Protein AF-A0A8T4NUR1-F1 (afdb_monomer_lite)

Sequence (151 aa):
MLHAAYCSEIKDEPEFQNVREIMRNRWLWIFNQNLWTDKGLYVIEDQKIKGLSEKLTISNLEKKLSGGTKIKGTNVRISKEGKIRFAPNDSDTYLLGEQTADQLKINDILIAQYLKEGAEKLGEIAAQFKNNSFVYGLDISEGQNPELRVS

Foldseek 3Di:
DLLCCQPNPCVPPPVSVVVVVCVVVDDDDQQWFWFQAQFFIKIFRDPPSCVVPDDDDPVVLVVQQVCWDAQPPARKGAGPVRGIITQTPVDPLCDFFFDALVSQLRRSVQCNRQNNVRSNSSSVNQVSDPGTDGHDDDNHHPPDGPPRDGD

Structure (mmCIF, N/CA/C/O backbone):
data_AF-A0A8T4NUR1-F1
#
_entry.id   AF-A0A8T4NUR1-F1
#
loop_
_atom_site.group_PDB
_atom_site.id
_atom_site.type_symbol
_atom_site.label_atom_id
_atom_site.label_alt_id
_atom_site.label_comp_id
_atom_site.label_asym_id
_atom_site.label_entity_id
_atom_site.label_seq_id
_atom_site.pdbx_PDB_ins_code
_atom_site.Cartn_x
_atom_site.Cartn_y
_atom_site.Cartn_z
_atom_site.occupancy
_atom_site.B_iso_or_equiv
_atom_site.auth_seq_id
_atom_site.auth_comp_id
_atom_site.auth_asym_id
_atom_site.auth_atom_id
_atom_site.pdbx_PDB_model_num
ATOM 1 N N . MET A 1 1 ? 15.916 -3.502 -1.478 1.00 73.00 1 MET A N 1
ATOM 2 C CA . MET A 1 1 ? 16.405 -4.753 -2.098 1.00 73.00 1 MET A CA 1
ATOM 3 C C . MET A 1 1 ? 15.863 -4.920 -3.515 1.00 73.00 1 MET A C 1
ATOM 5 O O . MET A 1 1 ? 16.662 -4.844 -4.431 1.00 73.00 1 MET A O 1
ATOM 9 N N . LEU A 1 2 ? 14.540 -5.045 -3.708 1.00 82.12 2 LEU A N 1
ATOM 10 C CA . LEU A 1 2 ? 13.908 -5.091 -5.040 1.00 82.12 2 LEU A CA 1
ATOM 11 C C . LEU A 1 2 ? 14.322 -3.917 -5.938 1.00 82.12 2 LEU A C 1
ATOM 13 O O . LEU A 1 2 ? 14.853 -4.131 -7.018 1.00 82.12 2 LEU A O 1
ATOM 17 N N . HIS A 1 3 ? 14.150 -2.683 -5.457 1.00 86.12 3 HIS A N 1
ATOM 18 C CA . HIS A 1 3 ? 14.493 -1.485 -6.233 1.00 86.12 3 HIS A CA 1
ATOM 19 C C . HIS A 1 3 ? 15.960 -1.476 -6.674 1.00 86.12 3 HIS A C 1
ATOM 21 O O . HIS A 1 3 ? 16.234 -1.314 -7.854 1.00 86.12 3 HIS A O 1
ATOM 27 N N . ALA A 1 4 ? 16.890 -1.787 -5.768 1.00 84.00 4 ALA A N 1
ATOM 28 C CA . ALA A 1 4 ? 18.304 -1.917 -6.114 1.00 84.00 4 ALA A CA 1
ATOM 29 C C . ALA A 1 4 ? 18.534 -2.971 -7.214 1.00 84.00 4 ALA A C 1
ATOM 31 O O . ALA A 1 4 ? 19.201 -2.687 -8.195 1.00 84.00 4 ALA A O 1
ATOM 32 N N . ALA A 1 5 ? 17.912 -4.149 -7.123 1.00 83.62 5 ALA A N 1
ATOM 33 C CA . ALA A 1 5 ? 18.111 -5.222 -8.101 1.00 83.62 5 ALA A CA 1
ATOM 34 C C . ALA A 1 5 ? 17.619 -4.897 -9.528 1.00 83.62 5 ALA A C 1
ATOM 36 O O . ALA A 1 5 ? 18.063 -5.543 -10.481 1.00 83.62 5 ALA A O 1
ATOM 37 N N . TYR A 1 6 ? 16.700 -3.937 -9.681 1.00 84.69 6 TYR A N 1
ATOM 38 C CA . TYR A 1 6 ? 16.061 -3.607 -10.962 1.00 84.69 6 TYR A CA 1
ATOM 39 C C . TYR A 1 6 ? 16.344 -2.185 -11.471 1.00 84.69 6 TYR A C 1
ATOM 41 O O . TYR A 1 6 ? 16.262 -1.954 -12.675 1.00 84.69 6 TYR A O 1
ATOM 49 N N . CYS A 1 7 ? 16.700 -1.249 -10.590 1.00 84.12 7 CYS A N 1
ATOM 50 C CA . CYS A 1 7 ? 16.799 0.179 -10.907 1.00 84.12 7 CYS A CA 1
ATOM 51 C C . CYS A 1 7 ? 18.163 0.807 -10.564 1.00 84.12 7 CYS A C 1
ATOM 53 O O . CYS A 1 7 ? 18.345 1.992 -10.823 1.00 84.12 7 CYS A O 1
ATOM 55 N N . SER A 1 8 ? 19.122 0.066 -9.994 1.00 82.62 8 SER A N 1
ATOM 56 C CA . SER A 1 8 ? 20.468 0.604 -9.729 1.00 82.62 8 SER A CA 1
ATOM 57 C C . SER A 1 8 ? 21.342 0.676 -10.986 1.00 82.62 8 SER A C 1
ATOM 59 O O . SER A 1 8 ? 21.120 -0.079 -11.931 1.00 82.62 8 SER A O 1
ATOM 61 N N . GLU A 1 9 ? 22.398 1.490 -10.950 1.00 80.62 9 GLU A N 1
ATOM 62 C CA . GLU A 1 9 ? 23.422 1.581 -12.010 1.00 80.62 9 GLU A CA 1
ATOM 63 C C . GLU A 1 9 ? 24.125 0.241 -12.284 1.00 80.62 9 GLU A C 1
ATOM 65 O O . GLU A 1 9 ? 24.494 -0.055 -13.413 1.00 80.62 9 GLU A O 1
ATOM 70 N N . ILE A 1 10 ? 24.224 -0.605 -11.259 1.00 75.62 10 ILE A N 1
ATOM 71 C CA . ILE A 1 10 ? 24.859 -1.929 -11.306 1.00 75.62 10 ILE A CA 1
ATOM 72 C C . ILE A 1 10 ? 23.890 -3.049 -11.713 1.00 75.62 10 ILE A C 1
ATOM 74 O O . ILE A 1 10 ? 24.211 -4.229 -11.614 1.00 75.62 10 ILE A O 1
ATOM 78 N N . LYS A 1 11 ? 22.670 -2.721 -12.167 1.00 75.06 11 LYS A N 1
ATOM 79 C CA . LYS A 1 11 ? 21.656 -3.743 -12.483 1.00 75.06 11 LYS A CA 1
ATOM 80 C C . LYS A 1 11 ? 22.115 -4.710 -13.581 1.00 75.06 11 LYS A C 1
ATOM 82 O O . LYS A 1 11 ? 21.696 -5.864 -13.572 1.00 75.06 11 LYS A O 1
ATOM 87 N N . ASP A 1 12 ? 22.962 -4.279 -14.505 1.00 81.19 12 ASP A N 1
ATOM 88 C CA . ASP A 1 12 ? 23.408 -5.115 -15.623 1.00 81.19 12 ASP A CA 1
ATOM 89 C C . ASP A 1 12 ? 24.643 -5.969 -15.286 1.00 81.19 12 ASP A C 1
ATOM 91 O O . ASP A 1 12 ? 25.071 -6.780 -16.107 1.00 81.19 12 ASP A O 1
ATOM 95 N N . GLU A 1 13 ? 25.175 -5.854 -14.064 1.00 82.62 13 GLU A N 1
ATOM 96 C CA . GLU A 1 13 ? 26.273 -6.696 -13.597 1.00 82.62 13 GLU A CA 1
ATOM 97 C C . GLU A 1 13 ? 25.838 -8.177 -13.491 1.00 82.62 13 GLU A C 1
ATOM 99 O O . GLU A 1 13 ? 24.720 -8.473 -13.035 1.00 82.62 13 GLU A O 1
ATOM 104 N N . PRO A 1 14 ? 26.695 -9.135 -13.905 1.00 81.88 14 PRO A N 1
ATOM 105 C CA . PRO A 1 14 ? 26.377 -10.565 -13.890 1.00 81.88 14 PRO A CA 1
ATOM 106 C C . PRO A 1 14 ? 25.919 -11.084 -12.521 1.00 81.88 14 PRO A C 1
ATOM 108 O O . PRO A 1 14 ? 25.004 -11.905 -12.439 1.00 81.88 14 PRO A O 1
ATOM 111 N N . GLU A 1 15 ? 26.496 -10.571 -11.435 1.00 77.81 15 GLU A N 1
ATOM 112 C CA . GLU A 1 15 ? 26.182 -10.953 -10.057 1.00 77.81 15 GLU A CA 1
ATOM 113 C C . GLU A 1 15 ? 24.710 -10.677 -9.701 1.00 77.81 15 GLU A C 1
ATOM 115 O O . GLU A 1 15 ? 24.095 -11.423 -8.931 1.00 77.81 15 GLU A O 1
ATOM 120 N N . PHE A 1 16 ? 24.102 -9.653 -10.308 1.00 81.00 16 PHE A N 1
ATOM 121 C CA . PHE A 1 16 ? 22.703 -9.288 -10.084 1.00 81.00 16 PHE A CA 1
ATOM 122 C C . PHE A 1 16 ? 21.718 -10.104 -10.928 1.00 81.00 16 PHE A C 1
ATOM 124 O O . PHE A 1 16 ? 20.523 -10.126 -10.609 1.00 81.00 16 PHE A O 1
ATOM 131 N N . GLN A 1 17 ? 22.181 -10.829 -11.956 1.00 81.62 17 GLN A N 1
ATOM 132 C CA . GLN A 1 17 ? 21.322 -11.754 -12.706 1.00 81.62 17 GLN A CA 1
ATOM 133 C C . GLN A 1 17 ? 20.818 -12.886 -11.808 1.00 81.62 17 GLN A C 1
ATOM 135 O O . GLN A 1 17 ? 19.608 -13.111 -11.739 1.00 81.62 17 GLN A O 1
ATOM 140 N N . ASN A 1 18 ? 21.716 -13.507 -11.036 1.00 82.31 18 ASN A N 1
ATOM 141 C CA . ASN A 1 18 ? 21.364 -14.557 -10.076 1.00 82.31 18 ASN A CA 1
ATOM 142 C C . ASN A 1 18 ? 20.385 -14.048 -9.009 1.00 82.31 18 ASN A C 1
ATOM 144 O O . ASN A 1 18 ? 19.423 -14.730 -8.657 1.00 82.31 18 ASN A O 1
ATOM 148 N N . VAL A 1 19 ? 20.589 -12.823 -8.513 1.00 82.88 19 VAL A N 1
ATOM 149 C CA . VAL A 1 19 ? 19.693 -12.204 -7.524 1.00 82.88 19 VAL A CA 1
ATOM 150 C C . VAL A 1 19 ? 18.288 -12.020 -8.100 1.00 82.88 19 VAL A C 1
ATOM 152 O O . VAL A 1 19 ? 17.307 -12.390 -7.453 1.00 82.88 19 VAL A O 1
ATOM 155 N N . ARG A 1 20 ? 18.166 -11.495 -9.327 1.00 83.62 20 ARG A N 1
ATOM 156 C CA . ARG A 1 20 ? 16.864 -11.336 -9.991 1.00 83.62 20 ARG A CA 1
ATOM 157 C C . ARG A 1 20 ? 16.196 -12.669 -10.289 1.00 83.62 20 ARG A C 1
ATOM 159 O O . ARG A 1 20 ? 14.981 -12.766 -10.152 1.00 83.62 20 ARG A O 1
ATOM 166 N N . GLU A 1 21 ? 16.958 -13.685 -10.679 1.00 83.88 21 GLU A N 1
ATOM 167 C CA . GLU A 1 21 ? 16.426 -15.025 -10.922 1.00 83.88 21 GLU A CA 1
ATOM 168 C C . GLU A 1 21 ? 15.847 -15.637 -9.641 1.00 83.88 21 GLU A C 1
ATOM 170 O O . GLU A 1 21 ? 14.707 -16.104 -9.637 1.00 83.88 21 GLU A O 1
ATOM 175 N N . ILE A 1 22 ? 16.571 -15.540 -8.522 1.00 82.81 22 ILE A N 1
ATOM 176 C CA . ILE A 1 22 ? 16.066 -15.953 -7.208 1.00 82.81 22 ILE A CA 1
ATOM 177 C C . ILE A 1 22 ? 14.790 -15.177 -6.865 1.00 82.81 22 ILE A C 1
ATOM 179 O O . ILE A 1 22 ? 13.806 -15.792 -6.469 1.00 82.81 22 ILE A O 1
ATOM 183 N N . MET A 1 23 ? 14.771 -13.853 -7.053 1.00 82.62 23 MET A N 1
ATOM 184 C CA . MET A 1 23 ? 13.589 -13.027 -6.773 1.00 82.62 23 MET A CA 1
ATOM 185 C C . MET A 1 23 ? 12.385 -13.366 -7.658 1.00 82.62 23 MET A C 1
ATOM 187 O O . MET A 1 23 ? 11.259 -13.287 -7.186 1.00 82.62 23 MET A O 1
ATOM 191 N N . ARG A 1 24 ? 12.592 -13.743 -8.926 1.00 78.31 24 ARG A N 1
ATOM 192 C CA . ARG A 1 24 ? 11.506 -14.176 -9.823 1.00 78.31 24 ARG A CA 1
ATOM 193 C C . ARG A 1 24 ? 10.911 -15.516 -9.405 1.00 78.31 24 ARG A C 1
ATOM 195 O O . ARG A 1 24 ? 9.718 -15.730 -9.579 1.00 78.31 24 ARG A O 1
ATOM 202 N N . ASN A 1 25 ? 11.742 -16.403 -8.862 1.00 82.56 25 ASN A N 1
ATOM 203 C CA . ASN A 1 25 ? 11.364 -17.777 -8.532 1.00 82.56 25 ASN A CA 1
ATOM 204 C C . ASN A 1 25 ? 10.961 -17.972 -7.061 1.00 82.56 25 ASN A C 1
ATOM 206 O O . ASN A 1 25 ? 10.567 -19.072 -6.670 1.00 82.56 25 ASN A O 1
ATOM 210 N N . ARG A 1 26 ? 11.091 -16.945 -6.215 1.00 80.25 26 ARG A N 1
ATOM 211 C CA . ARG A 1 26 ? 10.831 -17.021 -4.772 1.00 80.25 26 ARG A CA 1
ATOM 212 C C . ARG A 1 26 ? 9.808 -15.972 -4.359 1.00 80.25 26 ARG A C 1
ATOM 214 O O . ARG A 1 26 ? 9.826 -14.843 -4.831 1.00 80.25 26 ARG A O 1
ATOM 221 N N . TRP A 1 27 ? 8.975 -16.338 -3.393 1.00 72.44 27 TRP A N 1
ATOM 222 C CA . TRP A 1 27 ? 8.075 -15.404 -2.729 1.00 72.44 27 TRP A CA 1
ATOM 223 C C . TRP A 1 27 ? 8.843 -14.571 -1.702 1.00 72.44 27 TRP A C 1
ATOM 225 O O . TRP A 1 27 ? 9.611 -15.110 -0.899 1.00 72.44 27 TRP A O 1
ATOM 235 N N . LEU A 1 28 ? 8.628 -13.256 -1.728 1.00 73.88 28 LEU A N 1
ATOM 236 C CA . LEU A 1 28 ? 9.079 -12.344 -0.683 1.00 73.88 28 LEU A CA 1
ATOM 237 C C . LEU A 1 28 ? 7.964 -12.210 0.349 1.00 73.88 28 LEU A C 1
ATOM 239 O O . LEU A 1 28 ? 6.888 -11.701 0.047 1.00 73.88 28 LEU A O 1
ATOM 243 N N . TRP A 1 29 ? 8.234 -12.675 1.562 1.00 69.06 29 TRP A N 1
ATOM 244 C CA . TRP A 1 29 ? 7.293 -12.589 2.671 1.00 69.06 29 TRP A CA 1
ATOM 245 C C . TRP A 1 29 ? 7.348 -11.198 3.294 1.00 69.06 29 TRP A C 1
ATOM 247 O O . TRP A 1 29 ? 8.427 -10.698 3.622 1.00 69.06 29 TRP A O 1
ATOM 257 N N . ILE A 1 30 ? 6.182 -10.582 3.462 1.00 74.06 30 ILE A N 1
ATOM 258 C CA . ILE A 1 30 ? 6.020 -9.298 4.139 1.00 74.06 30 ILE A CA 1
ATOM 259 C C . ILE A 1 30 ? 5.091 -9.534 5.318 1.00 74.06 30 ILE A C 1
ATOM 261 O O . ILE A 1 30 ? 3.940 -9.914 5.140 1.00 74.06 30 ILE A O 1
ATOM 265 N N . PHE A 1 31 ? 5.594 -9.299 6.525 1.00 80.12 31 PHE A N 1
ATOM 266 C CA . PHE A 1 31 ? 4.861 -9.573 7.758 1.00 80.12 31 PHE A CA 1
ATOM 267 C C . PHE A 1 31 ? 3.958 -8.396 8.140 1.00 80.12 31 PHE A C 1
ATOM 269 O O . PHE A 1 31 ? 4.217 -7.666 9.099 1.00 80.12 31 PHE A O 1
ATOM 276 N N . ASN A 1 32 ? 2.896 -8.219 7.356 1.00 84.50 32 ASN A N 1
ATOM 277 C CA . ASN A 1 32 ? 1.815 -7.282 7.633 1.00 84.50 32 ASN A CA 1
ATOM 278 C C . ASN A 1 32 ? 0.513 -8.050 7.869 1.00 84.50 32 ASN A C 1
ATOM 280 O O . ASN A 1 32 ? 0.224 -9.033 7.193 1.00 84.50 32 ASN A O 1
ATOM 284 N N . GLN A 1 33 ? -0.310 -7.566 8.795 1.00 86.75 33 GLN A N 1
ATOM 285 C CA . GLN A 1 33 ? -1.697 -8.004 8.901 1.00 86.75 33 GLN A CA 1
ATOM 286 C C . GLN A 1 33 ? -2.598 -7.016 8.178 1.00 86.75 33 GLN A C 1
ATOM 288 O O . GLN A 1 33 ? -2.501 -5.805 8.387 1.00 86.75 33 GLN A O 1
ATOM 293 N N . ASN A 1 34 ? -3.507 -7.560 7.379 1.00 89.25 34 ASN A N 1
ATOM 294 C CA . ASN A 1 34 ? -4.447 -6.802 6.574 1.00 89.25 34 ASN A CA 1
ATOM 295 C C . ASN A 1 34 ? -5.864 -7.083 7.069 1.00 89.25 34 ASN A C 1
ATOM 297 O O . ASN A 1 34 ? -6.317 -8.226 7.030 1.00 89.25 34 ASN A O 1
ATOM 301 N N . LEU A 1 35 ? -6.569 -6.045 7.516 1.00 90.19 35 LEU A N 1
ATOM 302 C CA . LEU A 1 35 ? -7.999 -6.119 7.803 1.00 90.19 35 LEU A CA 1
ATOM 303 C C . LEU A 1 35 ? -8.744 -5.278 6.768 1.00 90.19 35 LEU A C 1
ATOM 305 O O . LEU A 1 35 ? -8.719 -4.048 6.824 1.00 90.19 35 LEU A O 1
ATOM 309 N N . TRP A 1 36 ? -9.396 -5.966 5.835 1.00 90.88 36 TRP A N 1
ATOM 310 C CA . TRP A 1 36 ? -10.295 -5.365 4.856 1.00 90.88 36 TRP A CA 1
ATOM 311 C C . TRP A 1 36 ? -11.667 -5.145 5.485 1.00 90.88 36 TRP A C 1
ATOM 313 O O . TRP A 1 36 ? -12.199 -6.035 6.151 1.00 90.88 36 TRP A O 1
ATOM 323 N N . THR A 1 37 ? -12.235 -3.966 5.269 1.00 91.81 37 THR A N 1
ATOM 324 C CA . THR A 1 37 ? -13.590 -3.611 5.683 1.00 91.81 37 THR A CA 1
ATOM 325 C C . THR A 1 37 ? -14.296 -2.881 4.548 1.00 91.81 37 THR A C 1
ATOM 327 O O . THR A 1 37 ? -13.681 -2.448 3.576 1.00 91.81 37 THR A O 1
ATOM 330 N N . ASP A 1 38 ? -15.592 -2.685 4.723 1.00 90.88 38 ASP A N 1
ATOM 331 C CA . ASP A 1 38 ? -16.460 -1.841 3.897 1.00 90.88 38 ASP A CA 1
ATOM 332 C C . ASP A 1 38 ? -16.024 -0.371 3.761 1.00 90.88 38 ASP A C 1
ATOM 334 O O . ASP A 1 38 ? -16.546 0.350 2.916 1.00 90.88 38 ASP A O 1
ATOM 338 N N . LYS A 1 39 ? -15.062 0.083 4.570 1.00 93.12 39 LYS A N 1
ATOM 339 C CA . LYS A 1 39 ? -14.518 1.450 4.567 1.00 93.12 39 LYS A CA 1
ATOM 340 C C . LYS A 1 39 ? -13.092 1.521 4.035 1.00 93.12 39 LYS A C 1
ATOM 342 O O . LYS A 1 39 ? -12.540 2.613 3.913 1.00 93.12 39 LYS A O 1
ATOM 347 N N . GLY A 1 40 ? -12.462 0.377 3.775 1.00 94.19 40 GLY A N 1
ATOM 348 C CA . GLY A 1 40 ? -11.090 0.311 3.293 1.00 94.19 40 GLY A CA 1
ATOM 349 C C . GLY A 1 40 ? -10.230 -0.716 4.010 1.00 94.19 40 GLY A C 1
ATOM 350 O O . GLY A 1 40 ? -10.703 -1.725 4.526 1.00 94.19 40 GLY A O 1
ATOM 351 N N . LEU A 1 41 ? -8.924 -0.474 3.997 1.00 94.81 41 LEU A N 1
ATOM 352 C CA . LEU A 1 41 ? -7.916 -1.426 4.441 1.00 94.81 41 LEU A CA 1
ATOM 353 C C . LEU A 1 41 ? -7.140 -0.883 5.636 1.00 94.81 41 LEU A C 1
ATOM 355 O O . LEU A 1 41 ? -6.476 0.148 5.531 1.00 94.81 41 LEU A O 1
ATOM 359 N N . TYR A 1 42 ? -7.129 -1.637 6.732 1.00 94.50 42 TYR A N 1
ATOM 360 C CA . TYR A 1 42 ? -6.146 -1.467 7.795 1.00 94.50 42 TYR A CA 1
ATOM 361 C C . TYR A 1 42 ? -4.935 -2.356 7.539 1.00 94.50 42 TYR A C 1
ATOM 363 O O . TYR A 1 42 ? -5.075 -3.563 7.348 1.00 94.50 42 TYR A O 1
ATOM 371 N N . VAL A 1 43 ? -3.750 -1.762 7.616 1.00 93.88 43 VAL A N 1
ATOM 372 C CA . VAL A 1 43 ? -2.467 -2.463 7.588 1.00 93.88 43 VAL A CA 1
ATOM 373 C C . VAL A 1 43 ? -1.806 -2.312 8.949 1.00 93.88 43 VAL A C 1
ATOM 375 O O . VAL A 1 43 ? -1.621 -1.195 9.437 1.00 93.88 43 VAL A O 1
ATOM 378 N N . ILE A 1 44 ? -1.429 -3.432 9.555 1.00 91.94 44 ILE A N 1
ATOM 379 C CA . ILE A 1 44 ? -0.678 -3.475 10.805 1.00 91.94 44 ILE A CA 1
ATOM 380 C C . ILE A 1 44 ? 0.679 -4.104 10.527 1.00 91.94 44 ILE A C 1
ATOM 382 O O . ILE A 1 44 ? 0.766 -5.235 10.057 1.00 91.94 44 ILE A O 1
ATOM 386 N N . GLU A 1 45 ? 1.739 -3.380 10.857 1.00 89.00 45 GLU A N 1
ATOM 387 C CA . GLU A 1 45 ? 3.094 -3.907 10.793 1.00 89.00 45 GLU A CA 1
ATOM 388 C C . GLU A 1 45 ? 3.345 -4.882 11.946 1.00 89.00 45 GLU A C 1
ATOM 390 O O . GLU A 1 45 ? 3.310 -4.501 13.122 1.00 89.00 45 GLU A O 1
ATOM 395 N N . ASP A 1 46 ? 3.627 -6.141 11.612 1.00 82.56 46 ASP A N 1
ATOM 396 C CA . ASP A 1 46 ? 3.782 -7.226 12.575 1.00 82.56 46 ASP A CA 1
ATOM 397 C C . ASP A 1 46 ? 5.138 -7.920 12.436 1.00 82.56 46 ASP A C 1
ATOM 399 O O . ASP A 1 46 ? 5.262 -9.104 12.127 1.00 82.56 46 ASP A O 1
ATOM 403 N N . GLN A 1 47 ? 6.195 -7.174 12.750 1.00 74.12 47 GLN A N 1
ATOM 404 C CA . GLN A 1 47 ? 7.574 -7.674 12.703 1.00 74.12 47 GLN A CA 1
ATOM 405 C C . GLN A 1 47 ? 7.835 -8.896 13.603 1.00 74.12 47 GLN A C 1
ATOM 407 O O . GLN A 1 47 ? 8.866 -9.548 13.467 1.00 74.12 47 GLN A O 1
ATOM 412 N N . LYS A 1 48 ? 6.948 -9.182 14.567 1.00 75.50 48 LYS A N 1
ATOM 413 C CA . LYS A 1 48 ? 7.080 -10.315 15.496 1.00 75.50 48 LYS A CA 1
ATOM 414 C C . LYS A 1 48 ? 6.178 -11.495 15.128 1.00 75.50 48 LYS A C 1
ATOM 416 O O . LYS A 1 48 ? 6.178 -12.467 15.879 1.00 75.50 48 LYS A O 1
ATOM 421 N N . ILE A 1 49 ? 5.430 -11.408 14.023 1.00 70.50 49 ILE A N 1
ATOM 422 C CA . ILE A 1 49 ? 4.518 -12.453 13.532 1.00 70.50 49 ILE A CA 1
ATOM 423 C C . ILE A 1 49 ? 3.541 -12.898 14.639 1.00 70.50 49 ILE A C 1
ATOM 425 O O . ILE A 1 49 ? 3.233 -14.075 14.821 1.00 70.50 49 ILE A O 1
ATOM 429 N N . LYS A 1 50 ? 3.076 -11.945 15.452 1.00 67.31 50 LYS A N 1
ATOM 430 C CA . LYS A 1 50 ? 2.120 -12.203 16.537 1.00 67.31 50 LYS A CA 1
ATOM 431 C C . LYS A 1 50 ? 0.676 -12.296 16.046 1.00 67.31 50 LYS A C 1
ATOM 433 O O . LYS A 1 50 ? -0.205 -12.642 16.829 1.00 67.31 50 LYS A O 1
ATOM 438 N N . GLY A 1 51 ? 0.417 -12.005 14.777 1.00 59.59 51 GLY A N 1
ATOM 439 C CA . GLY A 1 51 ? -0.907 -11.757 14.215 1.00 59.59 51 GLY A CA 1
ATOM 440 C C . GLY A 1 51 ? -1.904 -12.8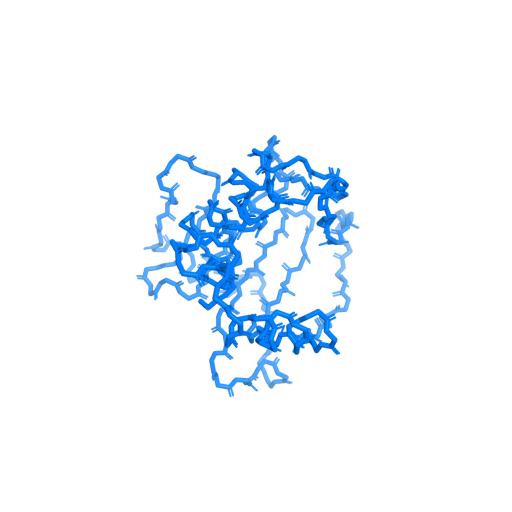83 14.258 1.00 59.59 51 GLY A C 1
ATOM 441 O O . GLY A 1 51 ? -3.100 -12.637 14.190 1.00 59.59 51 GLY A O 1
ATOM 442 N N . LEU A 1 52 ? -1.434 -14.106 14.463 1.00 57.53 52 LEU A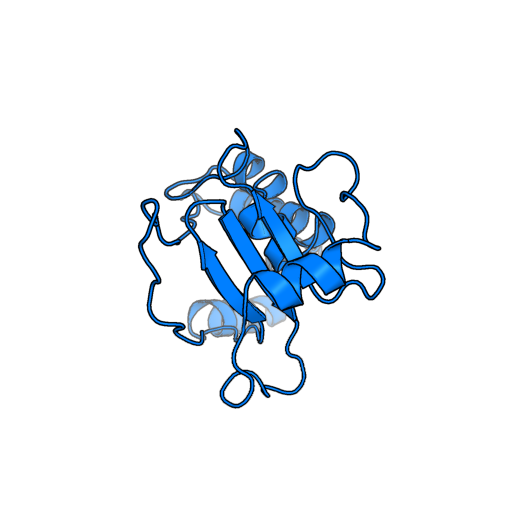 N 1
ATOM 443 C CA . LEU A 1 52 ? -2.308 -15.253 14.674 1.00 57.53 52 LEU A CA 1
ATOM 444 C C . LEU A 1 52 ? -2.934 -15.274 16.079 1.00 57.53 52 LEU A C 1
ATOM 446 O O . LEU A 1 52 ? -3.861 -16.041 16.318 1.00 57.53 52 LEU A O 1
ATOM 450 N N . SER A 1 53 ? -2.434 -14.457 17.013 1.00 60.06 53 SER A N 1
ATOM 451 C CA . SER A 1 53 ? -2.812 -14.507 18.433 1.00 60.06 53 SER A CA 1
ATOM 452 C C . SER A 1 53 ? -3.650 -13.323 18.920 1.00 60.06 53 SER A C 1
ATOM 454 O O . SER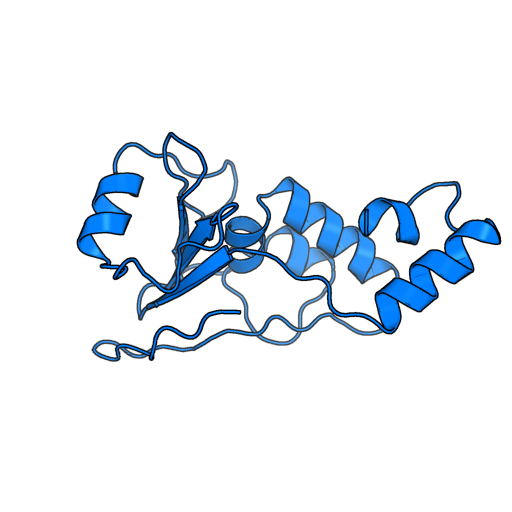 A 1 53 ? -4.333 -13.445 19.936 1.00 60.06 53 SER A O 1
ATOM 456 N N . GLU A 1 54 ? -3.650 -12.190 18.211 1.00 67.12 54 GLU A N 1
ATOM 457 C CA . GLU A 1 54 ? -4.386 -10.993 18.628 1.00 67.12 54 GLU A CA 1
ATOM 458 C C . GLU A 1 54 ? -5.604 -10.748 17.732 1.00 67.12 54 GLU A C 1
ATOM 460 O O . GLU A 1 54 ? -5.485 -10.516 16.531 1.00 67.12 54 GLU A O 1
ATOM 465 N N . LYS A 1 55 ? -6.805 -10.750 18.326 1.00 73.69 55 LYS A N 1
ATOM 466 C CA . LYS A 1 55 ? -8.027 -10.375 17.608 1.00 73.69 55 LYS A CA 1
ATOM 467 C C . LYS A 1 55 ? -7.973 -8.892 17.237 1.00 73.69 55 LYS A C 1
ATOM 469 O O . LYS A 1 55 ? -8.047 -8.020 18.107 1.00 73.69 55 LYS A O 1
ATOM 474 N N . LEU A 1 56 ? -7.917 -8.608 15.940 1.00 77.75 56 LEU A N 1
ATOM 475 C CA . LEU A 1 56 ? -8.069 -7.257 15.415 1.00 77.75 56 LEU A CA 1
ATOM 476 C C . LEU A 1 56 ? -9.536 -6.825 15.509 1.00 77.75 56 LEU A C 1
ATOM 478 O O . LEU A 1 56 ? -10.438 -7.524 15.052 1.00 77.75 56 LEU A O 1
ATOM 482 N N . THR A 1 57 ? -9.784 -5.661 16.106 1.00 87.12 57 THR A N 1
ATOM 483 C CA . THR A 1 57 ? -11.107 -5.028 16.102 1.00 87.12 57 THR A CA 1
ATOM 484 C C . THR A 1 57 ? -10.983 -3.613 15.564 1.00 87.12 57 THR A C 1
ATOM 486 O O . THR A 1 57 ? -10.048 -2.888 15.912 1.00 87.12 57 THR A O 1
ATOM 489 N N . ILE A 1 58 ? -11.950 -3.207 14.741 1.00 90.38 58 ILE A N 1
ATOM 490 C CA . ILE A 1 58 ? -11.983 -1.874 14.122 1.00 90.38 58 ILE A CA 1
ATOM 491 C C . ILE A 1 58 ? -11.899 -0.781 15.194 1.00 90.38 58 ILE A C 1
ATOM 493 O O . ILE A 1 58 ? -11.096 0.135 15.077 1.00 90.38 58 ILE A O 1
ATOM 497 N N . SER A 1 59 ? -12.646 -0.919 16.296 1.00 90.94 59 SER A N 1
ATOM 498 C CA . SER A 1 59 ? -12.619 0.056 17.397 1.00 90.94 59 SER A CA 1
ATOM 499 C C . SER A 1 59 ? -11.219 0.229 18.005 1.00 90.94 59 SER A C 1
ATOM 501 O O . SER A 1 59 ? -10.784 1.361 18.229 1.00 90.94 59 SER A O 1
ATOM 503 N N . ASN A 1 60 ? -10.472 -0.863 18.214 1.00 90.00 60 ASN A N 1
ATOM 504 C CA . ASN A 1 60 ? -9.104 -0.778 18.730 1.00 90.00 60 ASN A CA 1
ATOM 505 C C . ASN A 1 60 ? -8.143 -0.143 17.716 1.00 90.00 60 ASN A C 1
ATOM 507 O O . ASN A 1 60 ? -7.257 0.614 18.115 1.00 90.00 60 ASN A O 1
ATOM 511 N N . LEU A 1 61 ? -8.298 -0.448 16.425 1.00 92.31 61 LEU A N 1
ATOM 512 C CA . LEU A 1 61 ? -7.472 0.125 15.358 1.00 92.31 61 LEU A CA 1
ATOM 513 C C . LEU A 1 61 ? -7.729 1.627 15.200 1.00 92.31 61 LEU A C 1
ATOM 515 O O . LEU A 1 61 ? -6.777 2.405 15.190 1.00 92.31 61 LEU A O 1
ATOM 519 N N . GLU A 1 62 ? -8.993 2.049 15.191 1.00 95.25 62 GLU A N 1
ATOM 520 C CA . GLU A 1 62 ? -9.372 3.465 15.145 1.00 95.25 62 GLU A CA 1
ATOM 521 C C . GLU A 1 62 ? -8.862 4.241 16.358 1.00 95.25 62 GLU A C 1
ATOM 523 O O . GLU A 1 62 ? -8.319 5.333 16.209 1.00 95.25 62 GLU A O 1
ATOM 528 N N . LYS A 1 63 ? -8.926 3.657 17.560 1.00 93.25 63 LYS A N 1
ATOM 529 C CA . LYS A 1 63 ? -8.351 4.278 18.762 1.00 93.25 63 LYS A CA 1
ATOM 530 C C . LYS A 1 63 ? -6.837 4.488 18.646 1.00 93.25 63 LYS A C 1
ATOM 532 O O . LYS A 1 63 ? -6.315 5.474 19.154 1.00 93.25 63 LYS A O 1
ATOM 537 N N . LYS A 1 64 ? -6.113 3.573 17.996 1.00 91.75 64 LYS A N 1
ATOM 538 C CA . LYS A 1 64 ? -4.669 3.736 17.751 1.00 91.75 64 LYS A CA 1
ATOM 539 C C . LYS A 1 64 ? -4.391 4.758 16.639 1.00 91.75 64 LYS A C 1
ATOM 541 O O . LYS A 1 64 ? -3.375 5.446 16.684 1.00 91.75 64 LYS A O 1
ATOM 546 N N . LEU A 1 65 ? -5.297 4.898 15.670 1.00 94.69 65 LEU A N 1
ATOM 547 C CA . LEU A 1 65 ? -5.213 5.900 14.603 1.00 94.69 65 LEU A CA 1
ATOM 548 C C . LEU A 1 65 ? -5.640 7.308 15.041 1.00 94.69 65 LEU A C 1
ATOM 550 O O . LEU A 1 65 ? -5.206 8.272 14.418 1.00 94.69 65 LEU A O 1
ATOM 554 N N . SER A 1 66 ? -6.447 7.465 16.096 1.00 92.12 66 SER A N 1
ATOM 555 C CA . SER A 1 66 ? -7.025 8.763 16.486 1.00 92.12 66 SER A CA 1
ATOM 556 C C . SER A 1 66 ? -5.991 9.814 16.911 1.00 92.12 66 SER A C 1
ATOM 558 O O . SER A 1 66 ? -6.271 11.006 16.848 1.00 92.12 66 SER A O 1
ATOM 560 N N . GLY A 1 67 ? -4.801 9.389 17.348 1.00 86.31 67 GLY A N 1
ATOM 561 C CA . GLY A 1 67 ? -3.653 10.267 17.624 1.00 86.31 67 GLY A CA 1
ATOM 562 C C . GLY A 1 67 ? -2.643 10.355 16.473 1.00 86.31 67 GLY A C 1
ATOM 563 O O . GLY A 1 67 ? -1.544 10.876 16.659 1.00 86.31 67 GLY A O 1
ATOM 564 N N . GLY A 1 68 ? -2.981 9.766 15.329 1.00 93.62 68 GLY A N 1
ATOM 565 C CA . GLY A 1 68 ? -2.168 9.706 14.128 1.00 93.62 68 GLY A CA 1
ATOM 566 C C . GLY A 1 68 ? -2.330 10.919 13.216 1.00 93.62 68 GLY A C 1
ATOM 567 O O . GLY A 1 68 ? -2.982 11.908 13.549 1.00 93.62 68 GLY A O 1
ATOM 568 N N . THR A 1 69 ? -1.729 10.834 12.034 1.00 96.75 69 THR A N 1
ATOM 569 C CA . THR A 1 69 ? -1.792 11.876 11.003 1.00 96.75 69 THR A CA 1
ATOM 570 C C . THR A 1 69 ? -2.105 11.274 9.637 1.00 96.75 69 THR A C 1
ATOM 572 O O . THR A 1 69 ? -2.171 10.059 9.464 1.00 96.75 69 THR A O 1
ATOM 575 N N . LYS A 1 70 ? -2.338 12.135 8.646 1.00 97.06 70 LYS A N 1
ATOM 576 C CA . LYS A 1 70 ? -2.475 11.752 7.239 1.00 97.06 70 LYS A CA 1
ATOM 577 C C . LYS A 1 70 ? -1.101 11.835 6.570 1.00 97.06 70 LYS A C 1
ATOM 579 O O . LYS A 1 70 ? -0.403 12.838 6.741 1.00 97.06 70 LYS A O 1
ATOM 584 N N . ILE A 1 71 ? -0.702 10.814 5.812 1.00 96.00 71 ILE A N 1
ATOM 585 C CA . ILE A 1 71 ? 0.551 10.854 5.045 1.00 96.00 71 ILE A CA 1
ATOM 586 C C . ILE A 1 71 ? 0.419 11.950 3.977 1.00 96.00 71 ILE A C 1
ATOM 588 O O . ILE A 1 71 ? -0.550 11.990 3.215 1.00 96.00 71 I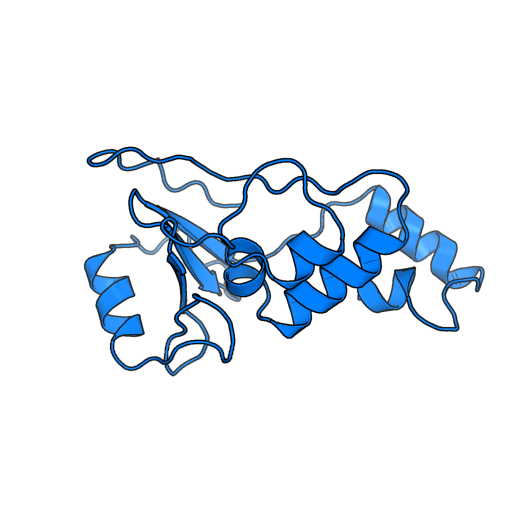LE A O 1
ATOM 592 N N . LYS A 1 72 ? 1.390 12.870 3.935 1.00 95.75 72 LYS A N 1
ATOM 593 C CA . LYS A 1 72 ? 1.333 14.082 3.106 1.00 95.75 72 LYS A CA 1
ATOM 594 C C . LYS A 1 72 ? 1.114 13.753 1.620 1.00 95.75 72 LYS A C 1
ATOM 596 O O . LYS A 1 72 ? 1.972 13.145 0.976 1.00 95.75 72 LYS A O 1
ATOM 601 N N . GLY A 1 73 ? 0.003 14.252 1.074 1.00 92.75 73 GLY A N 1
ATOM 602 C CA . GLY A 1 73 ? -0.362 14.108 -0.341 1.00 92.75 73 GLY A CA 1
ATOM 603 C C . GLY A 1 73 ? -0.979 12.756 -0.712 1.00 92.75 73 GLY A C 1
ATOM 604 O O . GLY A 1 73 ? -0.877 12.362 -1.862 1.00 92.75 73 GLY A O 1
ATOM 605 N N . THR A 1 74 ? -1.561 12.037 0.248 1.00 95.94 74 THR A N 1
ATOM 606 C CA . THR A 1 74 ? -2.201 10.715 0.065 1.00 95.94 74 THR A CA 1
ATOM 607 C C . THR A 1 74 ? -3.486 10.674 0.885 1.00 95.94 74 THR A C 1
ATOM 609 O O . THR A 1 74 ? -3.635 11.554 1.732 1.00 95.94 74 THR A O 1
ATOM 612 N N . ASN A 1 75 ? -4.364 9.674 0.741 1.00 96.50 75 ASN A N 1
ATOM 613 C CA . ASN A 1 75 ? -5.532 9.514 1.623 1.00 96.50 75 ASN A CA 1
ATOM 614 C C . ASN A 1 75 ? -5.286 8.616 2.844 1.00 96.50 75 ASN A C 1
ATOM 616 O O . ASN A 1 75 ? -6.153 8.484 3.709 1.00 96.50 75 ASN A O 1
ATOM 620 N N . VAL A 1 76 ? -4.068 8.093 2.984 1.00 97.88 76 VAL A N 1
ATOM 621 C CA . VAL A 1 76 ? -3.699 7.153 4.041 1.00 97.88 76 VAL A CA 1
ATOM 622 C C . VAL A 1 76 ? -3.505 7.843 5.391 1.00 97.88 76 VAL A C 1
ATOM 624 O O . VAL A 1 76 ? -2.718 8.786 5.532 1.00 97.88 76 VAL A O 1
ATOM 627 N N . ARG A 1 77 ? -4.182 7.327 6.421 1.00 97.69 77 ARG A N 1
ATOM 628 C CA . ARG A 1 77 ? -3.929 7.669 7.831 1.00 97.69 77 ARG A CA 1
ATOM 629 C C . ARG A 1 77 ? -2.865 6.746 8.413 1.00 97.69 77 ARG A C 1
ATOM 631 O O . ARG A 1 77 ? -2.832 5.565 8.084 1.00 97.69 77 ARG A O 1
ATOM 638 N N . ILE A 1 78 ? -2.029 7.261 9.307 1.00 97.75 78 ILE A N 1
ATOM 639 C CA . ILE A 1 78 ? -0.965 6.519 9.986 1.00 97.75 78 ILE A CA 1
ATOM 640 C C . ILE A 1 78 ? -0.966 6.840 11.481 1.00 97.75 78 ILE A C 1
ATOM 642 O O . ILE A 1 78 ? -1.118 7.997 11.867 1.00 97.75 78 ILE A O 1
ATOM 646 N N . SER A 1 79 ? -0.811 5.824 12.333 1.00 96.69 79 SER A N 1
ATOM 647 C CA . SER A 1 79 ? -0.732 6.008 13.785 1.00 96.69 79 SER A CA 1
ATOM 648 C C . SER A 1 79 ? 0.544 6.752 14.183 1.00 96.69 79 SER A C 1
ATOM 650 O O . SER A 1 79 ? 1.518 6.797 13.432 1.00 96.69 79 SER A O 1
ATOM 652 N N . LYS A 1 80 ? 0.572 7.306 15.398 1.00 94.88 80 LYS A N 1
ATOM 653 C CA . LYS A 1 80 ? 1.729 8.054 15.916 1.00 94.88 80 LYS A CA 1
ATOM 654 C C . LYS A 1 80 ? 3.019 7.226 15.920 1.00 94.88 80 LYS A C 1
ATOM 656 O O . LYS A 1 80 ? 4.099 7.754 15.687 1.00 94.88 80 LYS A O 1
ATOM 661 N N . GLU A 1 81 ? 2.902 5.926 16.173 1.00 91.44 81 GLU A N 1
ATOM 662 C CA . GLU A 1 81 ? 4.015 4.973 16.195 1.00 91.44 81 GLU A CA 1
ATOM 663 C C . GLU A 1 81 ? 4.394 4.463 14.798 1.00 91.44 81 GLU A C 1
ATOM 665 O O . GLU A 1 81 ? 5.329 3.677 14.676 1.00 91.44 81 GLU A O 1
ATOM 670 N N . GLY A 1 82 ? 3.648 4.839 13.757 1.00 92.06 82 GLY A N 1
ATOM 671 C CA . GLY A 1 82 ? 3.897 4.426 12.377 1.00 92.06 82 GLY A CA 1
ATOM 672 C C . GLY A 1 82 ? 3.450 3.005 12.023 1.00 92.06 82 GLY A C 1
ATOM 673 O O . GLY A 1 82 ? 3.549 2.621 10.862 1.00 92.06 82 GLY A O 1
ATOM 674 N N . LYS A 1 83 ? 2.949 2.225 12.990 1.00 91.31 83 LYS A N 1
ATOM 675 C CA . LYS A 1 83 ? 2.716 0.774 12.843 1.00 91.31 83 LYS A CA 1
ATOM 676 C C . LYS A 1 83 ? 1.348 0.391 12.304 1.00 91.31 83 LYS A C 1
ATOM 678 O O . LYS A 1 83 ? 1.179 -0.735 11.853 1.00 91.31 83 LYS A O 1
ATOM 683 N N . ILE A 1 84 ? 0.367 1.282 12.409 1.00 94.56 84 ILE A N 1
ATOM 684 C CA . ILE A 1 84 ? -0.987 1.043 11.906 1.00 94.56 84 ILE A CA 1
ATOM 685 C C . ILE A 1 84 ? -1.290 2.102 10.875 1.00 94.56 84 ILE A C 1
ATOM 687 O O . ILE A 1 84 ? -1.083 3.292 11.118 1.00 94.56 84 ILE A O 1
ATOM 691 N N . ARG A 1 85 ? -1.770 1.653 9.726 1.00 96.88 85 ARG A N 1
ATOM 692 C CA . ARG A 1 85 ? -2.083 2.488 8.577 1.00 96.88 85 ARG A CA 1
ATOM 693 C C . ARG A 1 85 ? -3.479 2.140 8.088 1.00 96.88 85 ARG A C 1
ATOM 695 O O . ARG A 1 85 ? -3.909 0.998 8.224 1.00 96.88 85 ARG A O 1
ATOM 702 N N . PHE A 1 86 ? -4.190 3.124 7.559 1.00 97.50 86 PHE A N 1
ATOM 703 C CA . PHE A 1 86 ? -5.524 2.935 7.009 1.00 97.50 86 PHE A CA 1
ATOM 704 C C . PHE A 1 86 ? -5.650 3.629 5.660 1.00 97.50 86 PHE A C 1
ATOM 706 O O . PHE A 1 86 ? -5.466 4.845 5.585 1.00 97.50 86 PHE A O 1
ATOM 713 N N . ALA A 1 87 ? -5.974 2.850 4.632 1.00 97.25 87 ALA A N 1
ATOM 714 C CA . ALA A 1 87 ? -6.307 3.320 3.295 1.00 97.25 87 ALA A CA 1
ATOM 715 C C . ALA A 1 87 ? -7.833 3.295 3.123 1.00 97.25 87 ALA A C 1
ATOM 717 O O . ALA A 1 87 ? -8.405 2.203 3.167 1.00 97.25 87 ALA A O 1
ATOM 718 N N . PRO A 1 88 ? -8.493 4.451 2.956 1.00 96.12 88 PRO A N 1
ATOM 719 C CA . PRO A 1 88 ? -9.937 4.496 2.758 1.00 96.12 88 PRO A CA 1
ATOM 720 C C . PRO A 1 88 ? -10.316 4.049 1.336 1.00 96.12 88 PRO A C 1
ATOM 722 O O . PRO A 1 88 ? -9.605 4.383 0.389 1.00 96.12 88 PRO A O 1
ATOM 725 N N . ASN A 1 89 ? -11.414 3.300 1.182 1.00 94.06 89 ASN A N 1
ATOM 726 C CA . ASN A 1 89 ? -11.880 2.807 -0.127 1.00 94.06 89 ASN A CA 1
ATOM 727 C C . ASN A 1 89 ? -12.730 3.809 -0.923 1.00 94.06 89 ASN A C 1
ATOM 729 O O . ASN A 1 89 ? -12.994 3.571 -2.095 1.00 94.06 89 ASN A O 1
ATOM 733 N N . ASP A 1 90 ? -13.128 4.930 -0.322 1.00 90.25 90 ASP A N 1
ATOM 734 C CA . ASP A 1 90 ? -13.849 6.029 -0.979 1.00 90.25 90 ASP A CA 1
ATOM 735 C C . ASP A 1 90 ? -12.909 7.027 -1.688 1.00 90.25 90 ASP A C 1
ATOM 737 O O . ASP A 1 90 ? -13.304 8.133 -2.053 1.00 90.25 90 ASP A O 1
ATOM 741 N N . SER A 1 91 ? -11.649 6.634 -1.879 1.00 88.38 91 SER A N 1
ATOM 742 C CA . SER A 1 91 ? -10.592 7.423 -2.503 1.00 88.38 91 SER A CA 1
ATOM 743 C C . SER A 1 91 ? -10.382 7.016 -3.961 1.00 88.38 91 SER A C 1
ATOM 745 O O . SER A 1 91 ? -10.226 5.832 -4.254 1.00 88.38 91 SER A O 1
ATOM 747 N N . ASP A 1 92 ? -10.235 7.994 -4.862 1.00 92.94 92 ASP A N 1
ATOM 748 C CA . ASP A 1 92 ? -9.892 7.762 -6.280 1.00 92.94 92 ASP A CA 1
ATOM 749 C C . ASP A 1 92 ? -8.539 7.049 -6.471 1.00 92.94 92 ASP A C 1
ATOM 751 O O . ASP A 1 92 ? -8.228 6.543 -7.550 1.00 92.94 92 ASP A O 1
ATOM 755 N N . THR A 1 93 ? -7.707 7.019 -5.425 1.00 94.88 93 THR A N 1
ATOM 756 C CA . THR A 1 93 ? -6.408 6.340 -5.405 1.00 94.88 93 THR A CA 1
ATOM 757 C C . THR A 1 93 ? -6.440 4.978 -4.705 1.00 94.88 93 THR A C 1
ATOM 759 O O . THR A 1 93 ? -5.407 4.312 -4.620 1.00 94.88 93 THR A O 1
ATOM 762 N N . TYR A 1 94 ? -7.604 4.510 -4.247 1.00 95.06 94 TYR A N 1
ATOM 763 C CA . TYR A 1 94 ? -7.797 3.142 -3.768 1.00 95.06 94 TYR A CA 1
ATOM 764 C C . TYR A 1 94 ? -8.149 2.225 -4.941 1.00 95.06 94 TYR A C 1
ATOM 766 O O . TYR A 1 94 ? -9.313 2.030 -5.283 1.00 95.06 94 TYR A O 1
ATOM 774 N N . LEU A 1 95 ? -7.126 1.682 -5.600 1.00 94.62 95 LEU A N 1
ATOM 775 C CA . LEU A 1 95 ? -7.313 0.955 -6.853 1.00 94.62 95 LEU A CA 1
ATOM 776 C C . LEU A 1 95 ? -6.904 -0.515 -6.726 1.00 94.62 95 LEU A C 1
ATOM 778 O O . LEU A 1 95 ? -5.794 -0.837 -6.296 1.00 94.62 95 LEU A O 1
ATOM 782 N N . LEU A 1 96 ? -7.802 -1.400 -7.151 1.00 94.44 96 LEU A N 1
ATOM 783 C CA . LEU A 1 96 ? -7.557 -2.829 -7.332 1.00 94.44 96 LEU A CA 1
ATOM 784 C C . LEU A 1 96 ? -7.448 -3.162 -8.822 1.00 94.44 96 LEU A C 1
ATOM 786 O O . LEU A 1 96 ? -7.868 -2.390 -9.682 1.00 94.44 96 LEU A O 1
ATOM 790 N N . GLY A 1 97 ? -6.919 -4.343 -9.124 1.00 95.38 97 GLY A N 1
ATOM 791 C CA . GLY A 1 97 ? -6.800 -4.829 -10.491 1.00 95.38 97 GLY A CA 1
ATOM 792 C C . GLY A 1 97 ? -5.523 -4.372 -11.182 1.00 95.38 97 GLY A C 1
ATOM 793 O O . GLY A 1 97 ? -4.495 -4.155 -10.540 1.00 95.38 97 GLY A O 1
ATOM 794 N N . GLU A 1 98 ? -5.577 -4.272 -12.507 1.00 96.81 98 GLU A N 1
ATOM 795 C CA . GLU A 1 98 ? -4.443 -3.864 -13.332 1.00 96.81 98 GLU A CA 1
ATOM 796 C C . GLU A 1 98 ? -4.107 -2.376 -13.122 1.00 96.81 98 GLU A C 1
ATOM 798 O O . GLU A 1 98 ? -4.994 -1.525 -13.040 1.00 96.81 98 GLU A O 1
ATOM 803 N N . GLN A 1 99 ? -2.817 -2.067 -12.995 1.00 96.38 99 GLN A N 1
ATOM 804 C CA . GLN A 1 99 ? -2.299 -0.743 -12.659 1.00 96.38 99 GLN A CA 1
ATOM 805 C C . GLN A 1 99 ? -1.051 -0.430 -13.485 1.00 96.38 99 GLN A C 1
ATOM 807 O O . GLN A 1 99 ? -0.109 -1.230 -13.554 1.00 96.38 99 GLN A O 1
ATOM 812 N N . THR A 1 100 ? -1.006 0.774 -14.049 1.00 96.81 100 THR A N 1
ATOM 813 C CA . THR A 1 100 ? 0.220 1.322 -14.633 1.00 96.81 100 THR A CA 1
ATOM 814 C C . THR A 1 100 ? 1.242 1.641 -13.544 1.00 96.81 100 THR A C 1
ATOM 816 O O . THR A 1 100 ? 0.909 1.809 -12.369 1.00 96.81 100 THR A O 1
ATOM 819 N N . ALA A 1 101 ? 2.506 1.785 -13.945 1.00 96.56 101 ALA A N 1
ATOM 820 C CA . ALA A 1 101 ? 3.584 2.175 -13.043 1.00 96.56 101 ALA A CA 1
ATOM 821 C C . ALA A 1 101 ? 3.271 3.451 -12.243 1.00 96.56 101 ALA A C 1
ATOM 823 O O . ALA A 1 101 ? 3.557 3.498 -11.051 1.00 96.56 101 ALA A O 1
ATOM 824 N N . ASP A 1 102 ? 2.661 4.464 -12.864 1.00 96.94 102 ASP A N 1
ATOM 825 C CA . ASP A 1 102 ? 2.330 5.722 -12.185 1.00 96.94 102 ASP A CA 1
ATOM 826 C C . ASP A 1 102 ? 1.152 5.579 -11.221 1.00 96.94 102 ASP A C 1
ATOM 828 O O . ASP A 1 102 ? 1.178 6.174 -10.143 1.00 96.94 102 ASP A O 1
ATOM 832 N N . GLN A 1 103 ? 0.166 4.740 -11.551 1.00 97.12 103 GLN A N 1
ATOM 833 C CA . GLN A 1 103 ? -0.934 4.439 -10.635 1.00 97.12 103 GLN A CA 1
ATOM 834 C C . GLN A 1 103 ? -0.425 3.748 -9.364 1.00 97.12 103 GLN A C 1
ATOM 836 O O . GLN A 1 103 ? -0.842 4.119 -8.271 1.00 97.12 103 GLN A O 1
ATOM 841 N N . LEU A 1 104 ? 0.543 2.826 -9.471 1.00 96.62 104 LEU A N 1
ATOM 842 C CA . LEU A 1 104 ? 1.136 2.166 -8.298 1.00 96.62 104 LEU A CA 1
ATOM 843 C C . LEU A 1 104 ? 1.773 3.159 -7.314 1.00 96.62 104 LEU A C 1
ATOM 845 O O . LEU A 1 104 ? 1.653 2.971 -6.106 1.00 96.62 104 LEU A O 1
ATOM 849 N N . LYS A 1 105 ? 2.426 4.220 -7.812 1.00 96.88 105 LYS A N 1
ATOM 850 C CA . LYS A 1 105 ? 3.124 5.213 -6.968 1.00 96.88 105 LYS A CA 1
ATOM 851 C C . LYS A 1 105 ? 2.175 5.963 -6.039 1.00 96.88 105 LYS A C 1
ATOM 853 O O . LYS A 1 105 ? 2.574 6.367 -4.950 1.00 96.88 105 LYS A O 1
ATOM 858 N N . ILE A 1 106 ? 0.940 6.169 -6.489 1.00 97.00 106 ILE A N 1
ATOM 859 C CA . ILE A 1 106 ? -0.077 6.938 -5.767 1.00 97.00 106 ILE A CA 1
ATOM 860 C C . ILE A 1 106 ? -1.163 6.060 -5.141 1.00 97.00 106 ILE A C 1
ATOM 862 O O . ILE A 1 106 ? -2.049 6.591 -4.484 1.00 97.00 106 ILE A O 1
ATOM 866 N N . ASN A 1 107 ? -1.105 4.740 -5.324 1.00 97.50 107 ASN A N 1
ATOM 867 C CA . ASN A 1 107 ? -2.140 3.824 -4.861 1.00 97.50 107 ASN A CA 1
ATOM 868 C C . ASN A 1 107 ? -2.164 3.744 -3.323 1.00 97.50 107 ASN A C 1
ATOM 870 O O . ASN A 1 107 ? -1.193 3.305 -2.700 1.00 97.50 107 ASN A O 1
ATOM 874 N N . ASP A 1 108 ? -3.285 4.119 -2.702 1.00 97.44 108 ASP A N 1
ATOM 875 C CA . ASP A 1 108 ? -3.412 4.193 -1.242 1.00 97.44 108 ASP A CA 1
ATOM 876 C C . ASP A 1 108 ? -3.230 2.827 -0.562 1.00 97.44 108 ASP A C 1
ATOM 878 O O . ASP A 1 108 ? -2.700 2.771 0.549 1.00 97.44 108 ASP A O 1
ATOM 882 N N . ILE A 1 109 ? -3.592 1.716 -1.219 1.00 96.31 109 ILE A N 1
ATOM 883 C CA . ILE A 1 109 ? -3.357 0.361 -0.693 1.00 96.31 109 ILE A CA 1
ATOM 884 C C . ILE A 1 109 ? -1.854 0.123 -0.560 1.00 96.31 109 ILE A C 1
ATOM 886 O O . ILE A 1 109 ? -1.377 -0.299 0.494 1.00 96.31 109 ILE A O 1
ATOM 890 N N . LEU A 1 110 ? -1.085 0.434 -1.604 1.00 96.31 110 LEU A N 1
ATOM 891 C CA . LEU A 1 110 ? 0.367 0.248 -1.598 1.00 96.31 110 LEU A CA 1
ATOM 892 C C . LEU A 1 110 ? 1.058 1.222 -0.645 1.00 96.31 110 LEU A C 1
ATOM 894 O O . LEU A 1 110 ? 1.996 0.833 0.047 1.00 96.31 110 LEU A O 1
ATOM 898 N N . ILE A 1 111 ? 0.562 2.454 -0.540 1.00 97.38 111 ILE A N 1
ATOM 899 C CA . ILE A 1 111 ? 1.057 3.440 0.425 1.00 97.38 111 ILE A CA 1
ATOM 900 C C . ILE A 1 111 ? 0.785 2.973 1.862 1.00 97.38 111 ILE A C 1
ATOM 902 O O . ILE A 1 111 ? 1.651 3.113 2.725 1.00 97.38 111 ILE A O 1
ATOM 906 N N . ALA A 1 112 ? -0.374 2.377 2.150 1.00 96.56 112 ALA A N 1
ATOM 907 C CA . ALA A 1 112 ? -0.643 1.806 3.468 1.00 96.56 112 ALA A CA 1
ATOM 908 C C . ALA A 1 112 ? 0.237 0.582 3.769 1.00 96.56 112 ALA A C 1
ATOM 910 O O . ALA A 1 112 ? 0.610 0.375 4.925 1.00 96.56 112 ALA A O 1
ATOM 911 N N . GLN A 1 113 ? 0.614 -0.200 2.756 1.00 93.88 113 GLN A N 1
ATOM 912 C CA . GLN A 1 113 ? 1.503 -1.354 2.923 1.00 93.88 113 GLN A CA 1
ATOM 913 C C . GLN A 1 113 ? 2.970 -0.966 3.124 1.00 93.88 113 GLN A C 1
ATOM 915 O O . GLN A 1 113 ? 3.633 -1.500 4.015 1.00 93.88 113 GLN A O 1
ATOM 920 N N . TYR A 1 114 ? 3.470 -0.037 2.307 1.00 93.25 114 TYR A N 1
ATOM 921 C CA . TYR A 1 114 ? 4.906 0.198 2.119 1.00 93.25 114 TYR A CA 1
ATOM 922 C C . TYR A 1 114 ? 5.346 1.639 2.370 1.00 93.25 114 TYR A C 1
ATOM 924 O O . TYR A 1 114 ? 6.513 1.963 2.151 1.00 93.25 114 TYR A O 1
ATOM 932 N N . LEU A 1 115 ? 4.435 2.499 2.834 1.00 95.19 115 LEU A N 1
ATOM 933 C CA . LEU A 1 115 ? 4.604 3.951 2.872 1.00 95.19 115 LEU A CA 1
ATOM 934 C C . LEU A 1 115 ? 4.758 4.546 1.465 1.00 95.19 115 LEU A C 1
ATOM 936 O O . LEU A 1 115 ? 4.897 3.847 0.461 1.00 95.19 115 LEU A O 1
ATOM 940 N N . LYS A 1 116 ? 4.723 5.877 1.399 1.00 95.88 116 LYS A N 1
ATOM 941 C CA . LYS A 1 116 ? 4.776 6.615 0.135 1.00 95.88 116 LYS A CA 1
ATOM 942 C C . LYS A 1 116 ? 6.028 6.285 -0.684 1.00 95.88 116 LYS A C 1
ATOM 944 O O . LYS A 1 116 ? 5.916 5.924 -1.846 1.00 95.88 116 LYS A O 1
ATOM 949 N N . GLU A 1 117 ? 7.197 6.319 -0.048 1.00 95.81 117 GLU A N 1
ATOM 950 C CA . GLU A 1 117 ? 8.472 6.002 -0.704 1.00 95.81 117 GLU A CA 1
ATOM 951 C C . GLU A 1 117 ? 8.505 4.559 -1.238 1.00 95.81 117 GLU A C 1
ATOM 953 O O . GLU A 1 117 ? 9.046 4.291 -2.311 1.00 95.81 117 GLU A O 1
ATOM 958 N N . GLY A 1 118 ? 7.914 3.608 -0.507 1.00 94.31 118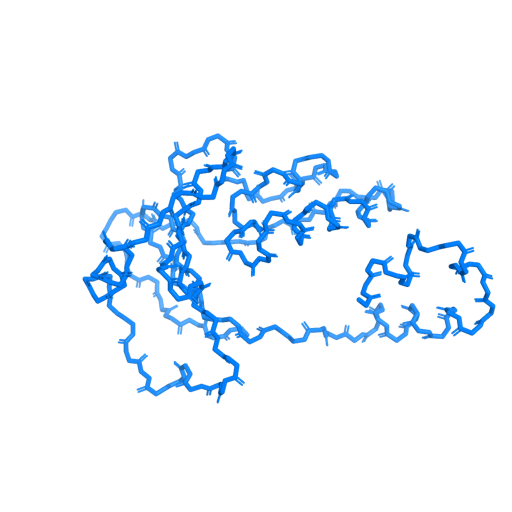 GLY A N 1
ATOM 959 C CA . GLY A 1 118 ? 7.838 2.218 -0.947 1.00 94.31 118 GLY A CA 1
ATOM 960 C C . GLY A 1 118 ? 6.942 2.044 -2.172 1.00 94.31 118 GLY A C 1
ATOM 961 O O . GLY A 1 118 ? 7.333 1.353 -3.112 1.00 94.31 118 GLY A O 1
ATOM 962 N N . ALA A 1 119 ? 5.783 2.707 -2.195 1.00 95.69 119 ALA A N 1
ATOM 963 C CA . ALA A 1 119 ? 4.889 2.719 -3.353 1.00 95.69 119 ALA A CA 1
ATOM 964 C C . ALA A 1 119 ?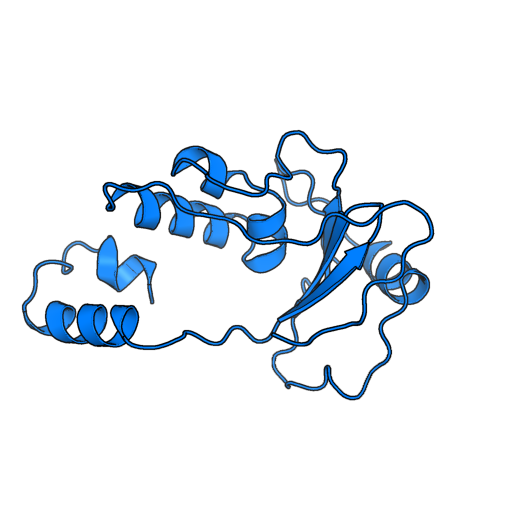 5.549 3.373 -4.581 1.00 95.69 119 ALA A C 1
ATOM 966 O O . ALA A 1 119 ? 5.498 2.817 -5.679 1.00 95.69 119 ALA A O 1
ATOM 967 N N . GLU A 1 120 ? 6.245 4.499 -4.393 1.00 96.75 120 GLU A N 1
ATOM 968 C CA . GLU A 1 120 ? 7.005 5.179 -5.450 1.00 96.75 120 GLU A CA 1
ATOM 969 C C . GLU A 1 120 ? 8.050 4.245 -6.078 1.00 96.75 120 GLU A C 1
ATOM 971 O O . GLU A 1 120 ? 8.068 4.044 -7.296 1.00 96.75 120 GLU A O 1
ATOM 976 N N . LYS A 1 121 ? 8.848 3.577 -5.237 1.00 95.56 121 LYS A N 1
ATOM 977 C CA . LYS A 1 121 ? 9.856 2.604 -5.677 1.00 95.56 121 LYS A CA 1
ATOM 978 C C . LYS A 1 121 ? 9.248 1.395 -6.384 1.00 95.56 121 LYS A C 1
ATOM 980 O O . LYS A 1 121 ? 9.848 0.896 -7.334 1.00 95.56 121 LYS A O 1
ATOM 985 N N . LEU A 1 122 ? 8.083 0.911 -5.949 1.00 93.69 122 LEU A N 1
ATOM 986 C CA . LEU A 1 122 ? 7.365 -0.160 -6.648 1.00 93.69 122 LEU A CA 1
ATOM 987 C C . LEU A 1 122 ? 6.922 0.275 -8.044 1.00 93.69 122 LEU A C 1
ATOM 989 O O . LEU A 1 122 ? 7.095 -0.490 -8.990 1.00 93.69 122 LEU A O 1
ATOM 993 N N . GLY A 1 123 ? 6.426 1.504 -8.190 1.00 95.44 123 GLY A N 1
ATOM 994 C CA . GLY A 1 123 ? 6.105 2.068 -9.499 1.00 95.44 123 GLY A CA 1
ATOM 995 C C . GLY A 1 123 ? 7.327 2.168 -10.414 1.00 95.44 123 GLY A C 1
ATOM 996 O O . GLY A 1 123 ? 7.256 1.792 -11.581 1.00 95.44 123 GLY A O 1
ATOM 997 N N . GLU A 1 124 ? 8.474 2.606 -9.892 1.00 95.50 124 GLU A N 1
ATOM 998 C CA . GLU A 1 124 ? 9.731 2.651 -10.657 1.00 95.50 124 GLU A CA 1
ATOM 999 C C . GLU A 1 124 ? 10.188 1.267 -11.132 1.00 95.50 124 GLU A C 1
ATOM 1001 O O . GLU A 1 124 ? 10.609 1.116 -12.280 1.00 95.50 124 GLU A O 1
ATOM 1006 N N . ILE A 1 125 ? 10.073 0.250 -10.270 1.00 92.06 125 ILE A N 1
ATOM 1007 C CA . ILE A 1 125 ? 10.366 -1.138 -10.640 1.00 92.06 125 ILE A CA 1
ATOM 1008 C C . ILE A 1 125 ? 9.389 -1.606 -11.719 1.00 92.06 125 ILE A C 1
ATOM 1010 O O . ILE A 1 125 ? 9.828 -2.145 -12.731 1.00 92.06 125 ILE A O 1
ATOM 1014 N N . ALA A 1 126 ? 8.084 -1.387 -11.535 1.00 93.44 126 ALA A N 1
ATOM 1015 C CA . ALA A 1 126 ? 7.049 -1.815 -12.475 1.00 93.44 126 ALA A CA 1
ATOM 1016 C C . ALA A 1 126 ? 7.239 -1.212 -13.874 1.00 93.44 126 ALA A C 1
ATOM 1018 O O . ALA A 1 126 ? 7.017 -1.901 -14.865 1.00 93.44 126 ALA A O 1
ATOM 1019 N N . ALA A 1 127 ? 7.734 0.027 -13.968 1.00 94.50 127 ALA A N 1
ATOM 1020 C CA . ALA A 1 127 ? 8.049 0.677 -15.241 1.00 94.50 127 ALA A CA 1
ATOM 1021 C C . ALA A 1 127 ? 9.134 -0.050 -16.063 1.00 94.50 127 ALA A C 1
ATOM 1023 O O . ALA A 1 127 ? 9.247 0.185 -17.264 1.00 94.50 127 ALA A O 1
ATOM 1024 N N . GLN A 1 128 ? 9.932 -0.933 -15.447 1.00 90.19 128 GLN A N 1
ATOM 1025 C CA . GLN A 1 128 ? 10.919 -1.760 -16.153 1.00 90.19 128 GLN A CA 1
ATOM 1026 C C . GLN A 1 128 ? 10.292 -2.979 -16.855 1.00 90.19 128 GLN A C 1
ATOM 1028 O O . GLN A 1 128 ? 10.984 -3.690 -17.586 1.00 90.19 128 GLN A O 1
ATOM 1033 N N . PHE A 1 129 ? 9.006 -3.261 -16.627 1.00 89.38 129 PHE A N 1
ATOM 1034 C CA . PHE A 1 129 ? 8.319 -4.433 -17.163 1.00 89.38 129 PHE A CA 1
ATOM 1035 C C . PHE A 1 129 ? 7.297 -4.033 -18.226 1.00 89.38 129 PHE A C 1
ATOM 1037 O O . PHE A 1 129 ? 6.665 -2.986 -18.157 1.00 89.38 129 PHE A O 1
ATOM 1044 N N . LYS A 1 130 ? 7.117 -4.906 -19.224 1.00 90.56 130 LYS A N 1
ATOM 1045 C CA . LYS A 1 130 ? 6.172 -4.673 -20.327 1.00 90.56 130 LYS A CA 1
ATOM 1046 C C . LYS A 1 130 ? 4.709 -4.737 -19.878 1.00 90.56 130 LYS A C 1
ATOM 1048 O O . LYS A 1 130 ? 3.862 -4.077 -20.469 1.00 90.56 130 LYS A O 1
ATOM 1053 N N . ASN A 1 131 ? 4.420 -5.573 -18.887 1.00 91.88 131 ASN A N 1
ATOM 1054 C CA . ASN A 1 131 ? 3.063 -5.802 -18.413 1.00 91.88 131 ASN A CA 1
ATOM 1055 C C . ASN A 1 131 ? 2.787 -4.919 -17.200 1.00 91.88 131 ASN A C 1
ATOM 1057 O O . ASN A 1 131 ? 3.653 -4.754 -16.339 1.00 91.88 131 ASN A O 1
ATOM 1061 N N . ASN A 1 132 ? 1.561 -4.417 -17.116 1.00 94.00 132 ASN A N 1
ATOM 1062 C CA . ASN A 1 132 ? 1.087 -3.716 -15.935 1.00 94.00 132 ASN A CA 1
ATOM 1063 C C . ASN A 1 132 ? 1.061 -4.649 -14.719 1.00 94.00 132 ASN A C 1
ATOM 1065 O O . ASN A 1 132 ? 0.905 -5.868 -14.834 1.00 94.00 132 ASN A O 1
ATOM 1069 N N . SER A 1 133 ? 1.218 -4.057 -13.538 1.00 93.38 133 SER A N 1
ATOM 1070 C CA . SER A 1 133 ? 1.119 -4.802 -12.284 1.00 93.38 133 SER A CA 1
ATOM 1071 C C . SER A 1 133 ? -0.340 -5.002 -11.900 1.00 93.38 133 SER A C 1
ATOM 1073 O O . SER A 1 133 ? -1.204 -4.238 -12.320 1.00 93.38 133 SER A O 1
ATOM 1075 N N . PHE A 1 134 ? -0.612 -6.005 -11.071 1.00 94.38 134 PHE A N 1
ATOM 1076 C CA . PHE A 1 134 ? -1.953 -6.275 -10.566 1.00 94.38 134 PHE A CA 1
ATOM 1077 C C . PHE A 1 134 ? -1.979 -6.142 -9.042 1.00 94.38 134 PHE A C 1
ATOM 1079 O O . PHE A 1 134 ? -1.185 -6.787 -8.353 1.00 94.38 134 PHE A O 1
ATOM 1086 N N . VAL A 1 135 ? -2.883 -5.318 -8.514 1.00 93.62 135 VAL A N 1
ATOM 1087 C CA . VAL A 1 135 ? -3.116 -5.163 -7.073 1.00 93.62 135 VAL A CA 1
ATOM 1088 C C . VAL A 1 135 ? -4.325 -6.003 -6.678 1.00 93.62 135 VAL A C 1
ATOM 1090 O O . VAL A 1 135 ? -5.445 -5.762 -7.126 1.00 93.62 135 VAL A O 1
ATOM 1093 N N . TYR A 1 136 ? -4.092 -7.001 -5.829 1.00 90.38 136 TYR A N 1
ATOM 1094 C CA . TYR A 1 136 ? -5.145 -7.850 -5.280 1.00 90.38 136 TYR A CA 1
ATOM 1095 C C . TYR A 1 136 ? -5.707 -7.257 -3.988 1.00 90.38 136 TYR A C 1
ATOM 1097 O O . TYR A 1 136 ? -4.976 -6.674 -3.186 1.00 90.38 136 TYR A O 1
ATOM 1105 N N . GLY A 1 137 ? -7.002 -7.460 -3.769 1.00 87.94 137 GLY A N 1
ATOM 1106 C CA . GLY A 1 137 ? -7.700 -7.015 -2.573 1.00 87.94 137 GLY A CA 1
ATOM 1107 C C . GLY A 1 137 ? -9.060 -7.673 -2.431 1.00 87.94 137 GLY A C 1
ATOM 1108 O O . GLY A 1 137 ? -9.438 -8.507 -3.256 1.00 87.94 137 GLY A O 1
ATOM 1109 N N . LEU A 1 138 ? -9.772 -7.305 -1.370 1.00 86.94 138 LEU A N 1
ATOM 1110 C CA . LEU A 1 138 ? -11.131 -7.767 -1.121 1.00 86.94 138 LEU A CA 1
ATOM 1111 C C . LEU A 1 138 ? -12.086 -6.583 -1.230 1.00 86.94 138 LEU A C 1
ATOM 1113 O O . LEU A 1 138 ? -11.885 -5.571 -0.565 1.00 86.94 138 LEU A O 1
ATOM 1117 N N . ASP A 1 139 ? -13.126 -6.734 -2.041 1.00 78.81 139 ASP A N 1
ATOM 1118 C CA . ASP A 1 139 ? -14.261 -5.819 -2.030 1.00 78.81 139 ASP A CA 1
ATOM 1119 C C . ASP A 1 139 ? -15.273 -6.326 -0.996 1.00 78.81 139 ASP A C 1
ATOM 1121 O O . ASP A 1 139 ? -15.778 -7.447 -1.106 1.00 78.81 139 ASP A O 1
ATOM 1125 N N . ILE A 1 140 ? -15.477 -5.546 0.063 1.00 84.19 140 ILE A N 1
ATOM 1126 C CA . ILE A 1 140 ? -16.274 -5.925 1.230 1.00 84.19 140 ILE A CA 1
ATOM 1127 C C . ILE A 1 140 ? -17.511 -5.041 1.257 1.00 84.19 140 ILE A C 1
ATOM 1129 O O . ILE A 1 140 ? -17.410 -3.828 1.409 1.00 84.19 140 ILE A O 1
ATOM 1133 N N . SER A 1 141 ? -18.688 -5.649 1.135 1.00 81.31 141 SER A N 1
ATOM 1134 C CA . SER A 1 141 ? -19.947 -4.914 1.279 1.00 81.31 141 SER A CA 1
ATOM 1135 C C . SER A 1 141 ? -20.222 -4.568 2.745 1.00 81.31 141 SER A C 1
ATOM 1137 O O . SER A 1 141 ? -19.789 -5.280 3.654 1.00 81.31 141 SER A O 1
ATOM 1139 N N . GLU A 1 142 ? -20.993 -3.506 2.983 1.00 77.19 142 GLU A N 1
ATOM 1140 C CA . GLU A 1 142 ? -21.422 -3.117 4.331 1.00 77.19 142 GLU A CA 1
ATOM 1141 C C . GLU A 1 142 ? -22.055 -4.309 5.077 1.00 77.19 142 GLU A C 1
ATOM 1143 O O . GLU A 1 142 ? -22.888 -5.045 4.543 1.00 77.19 142 GLU A O 1
ATOM 1148 N N . GLY A 1 143 ? -21.615 -4.535 6.317 1.00 68.25 143 GLY A N 1
ATOM 1149 C CA . GLY A 1 143 ? -22.068 -5.654 7.151 1.00 68.25 143 GLY A CA 1
ATOM 1150 C C . GLY A 1 143 ? -21.358 -6.993 6.908 1.00 68.25 143 GLY A C 1
ATOM 1151 O O . GLY A 1 143 ? -21.589 -7.938 7.668 1.00 68.25 143 GLY A O 1
ATOM 1152 N N . GLN A 1 144 ? -20.463 -7.097 5.920 1.00 74.12 144 GLN A N 1
ATOM 1153 C CA . GLN A 1 144 ? -19.602 -8.268 5.758 1.00 74.12 144 GLN A CA 1
ATOM 1154 C C . GLN A 1 144 ? -18.350 -8.154 6.637 1.00 74.12 144 GLN A C 1
ATOM 1156 O O . GLN A 1 144 ? -17.658 -7.141 6.648 1.00 74.12 144 GLN A O 1
ATOM 1161 N N . ASN A 1 145 ? -18.030 -9.232 7.355 1.00 65.12 145 ASN A N 1
ATOM 1162 C CA . ASN A 1 145 ? -16.753 -9.390 8.048 1.00 65.12 145 ASN A CA 1
ATOM 1163 C C . ASN A 1 145 ? -15.982 -10.512 7.348 1.00 65.12 145 ASN A C 1
ATOM 1165 O O . ASN A 1 145 ? -16.234 -11.680 7.658 1.00 65.12 145 ASN A O 1
ATOM 1169 N N . PRO A 1 146 ? -15.099 -10.204 6.382 1.00 66.31 146 PRO A N 1
ATOM 1170 C CA . PRO A 1 146 ? -14.276 -11.235 5.767 1.00 66.31 146 PRO A CA 1
ATOM 1171 C C . PRO A 1 146 ? -13.442 -11.931 6.843 1.00 66.31 146 PRO A C 1
ATOM 1173 O O . PRO A 1 146 ? -12.973 -11.304 7.797 1.00 66.31 146 PRO A O 1
ATOM 1176 N N . GLU A 1 147 ? -13.252 -13.241 6.694 1.00 56.75 147 GLU A N 1
ATOM 1177 C CA . GLU A 1 147 ? -12.317 -13.973 7.543 1.00 56.75 147 GLU A CA 1
ATOM 1178 C C . GLU A 1 147 ? -10.934 -13.317 7.464 1.00 56.75 147 GLU A C 1
ATOM 1180 O O . GLU A 1 147 ? -10.390 -13.106 6.378 1.00 56.75 147 GLU A O 1
ATOM 1185 N N . LEU A 1 148 ? -10.353 -13.020 8.627 1.00 56.56 148 LEU A N 1
ATOM 1186 C CA . LEU A 1 148 ? -8.962 -12.599 8.748 1.00 56.56 148 LEU A CA 1
ATOM 1187 C C . LEU A 1 148 ? -8.064 -13.732 8.240 1.00 56.56 148 LEU A C 1
ATOM 1189 O O . LEU A 1 148 ? -7.823 -14.706 8.952 1.00 56.56 148 LEU A O 1
ATOM 1193 N N . ARG A 1 149 ? -7.573 -13.619 7.004 1.00 47.09 149 ARG A N 1
ATOM 1194 C CA . ARG A 1 149 ? -6.538 -14.512 6.475 1.00 47.09 149 ARG A CA 1
ATOM 1195 C C . ARG A 1 149 ? -5.194 -13.805 6.544 1.00 47.09 149 ARG A C 1
ATOM 1197 O O . ARG A 1 149 ? -5.043 -12.690 6.054 1.00 47.09 149 ARG A O 1
ATOM 1204 N N . VAL A 1 150 ? -4.240 -14.458 7.196 1.00 47.47 150 VAL A N 1
ATOM 1205 C CA . VAL A 1 150 ? -2.863 -13.979 7.334 1.00 47.47 150 VAL A CA 1
ATOM 1206 C C . VAL A 1 150 ? -2.121 -14.301 6.036 1.00 47.47 150 VAL A C 1
ATOM 1208 O O . VAL A 1 150 ? -2.198 -15.439 5.571 1.00 47.47 150 VAL A O 1
ATOM 1211 N N . SER A 1 151 ? -1.463 -13.304 5.442 1.00 44.75 151 SER A N 1
ATOM 1212 C CA . SER A 1 151 ? -0.567 -13.453 4.284 1.00 44.75 151 SER A CA 1
ATOM 1213 C C . SER A 1 151 ? 0.886 -13.441 4.724 1.00 44.75 151 SER A C 1
ATOM 1215 O O . SER A 1 151 ? 1.204 -12.540 5.533 1.00 44.75 151 SER A O 1
#

pLDDT: mean 86.77, std 11.41, range [44.75, 97.88]

Radius of gyration: 16.55 Å; chains: 1; bounding box: 48×32×39 Å

Secondary structure (DSSP, 8-state):
-HHHHHHSTTTTSHHHHHHHHHHHHS-----EEEEEETTEEEEEE-TT--TTTS---HHHHHHHHTT-EEPTTSS-EE-TTS-EEEEETTSTT---EEE-HHHHHH-HHHHHHHHHHHHHHHHHHHTTSSSPEEE------TT--------